Protein AF-A0A2T3LF68-F1 (afdb_monomer)

InterPro domains:
  IPR001387 Cro/C1-type, helix-turn-helix domain [PF01381] (9-56)
  IPR001387 Cro/C1-type, helix-turn-helix domain [PS50943] (9-56)
  IPR001387 Cro/C1-type, helix-turn-helix domain [SM00530] (2-56)
  IPR001387 Cro/C1-type, helix-turn-helix domain [cd00093] (1-56)
  IPR010982 Lambda repressor-like, DNA-binding domain superfamily [G3DSA:1.10.260.40] (3-59)
  IPR010982 Lambda repressor-like, DNA-binding domain superfamily [SSF47413] (9-61)

pLDDT: mean 82.45, std 11.19, range [45.09, 90.69]

Sequence (69 aa):
MELLKELDKSMSRLEIAEKLNCKPAALSKWMNGKTKPSSKHILHLSQLIGVSAEDLLIDLYPEQSESKQ

Foldseek 3Di:
DVLLVVVVVVDPLVVLCVQLVHDSVVSVCCVVLNDPDDLSSLVSSCVVSVHDSVVVCCVNCVVVVPPDD

Nearest PDB structures (foldseek):
  6xgt-assembly1_E  TM=8.001E-01  e=2.287E-02  Thermomyces lanuginosus
  3vk0-assembly1_A  TM=7.904E-01  e=7.224E-02  Neisseria meningitidis MC58
  6jpi-assembly1_C  TM=7.540E-01  e=1.020E-01  Pseudomonas aeruginosa PAO1
  2eby-assembly1_B  TM=6.316E-01  e=5.419E-02  Escherichia coli
  4i6u-assembly1_A  TM=6.299E-01  e=2.154E-01  En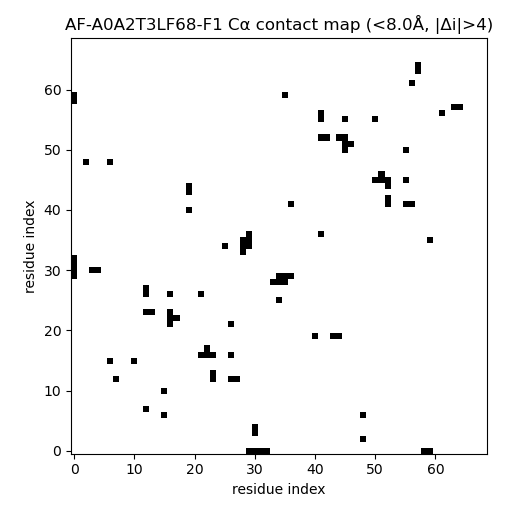terobacter sp. RFL1396

Mean predicted aligned error: 5.71 Å

Organism: NCBI:txid81447

Structure (mmCIF, N/CA/C/O backbone):
data_AF-A0A2T3LF68-F1
#
_entry.id   AF-A0A2T3LF68-F1
#
loop_
_atom_site.group_PDB
_atom_site.id
_atom_site.type_symbol
_atom_site.label_atom_id
_atom_site.label_alt_id
_atom_site.label_comp_id
_atom_site.label_asym_id
_atom_site.label_entity_id
_atom_site.label_seq_id
_atom_site.pdbx_PDB_ins_code
_atom_site.Cartn_x
_atom_site.Cartn_y
_atom_site.Cartn_z
_atom_site.occupancy
_atom_site.B_iso_or_equiv
_atom_site.auth_seq_id
_atom_site.auth_comp_id
_at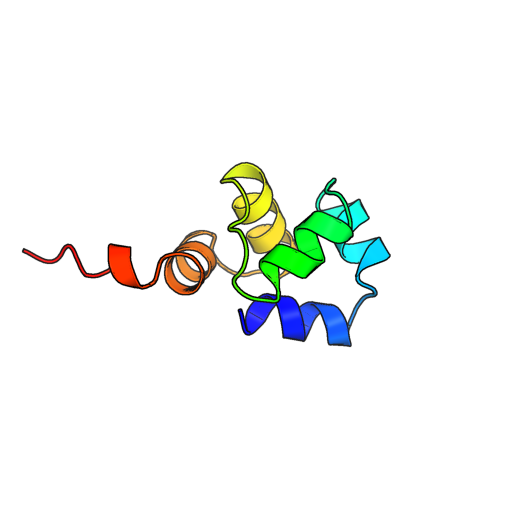om_site.auth_asym_id
_atom_site.auth_atom_id
_atom_site.pdbx_PDB_model_num
ATOM 1 N N . MET A 1 1 ? -9.289 -4.300 -7.431 1.00 65.44 1 MET A N 1
ATOM 2 C CA . MET A 1 1 ? -8.031 -3.491 -7.472 1.00 65.44 1 MET A CA 1
ATOM 3 C C . MET A 1 1 ? -8.261 -2.018 -7.798 1.00 65.44 1 MET A C 1
ATOM 5 O O . MET A 1 1 ? -7.353 -1.322 -8.252 1.00 65.44 1 MET A O 1
ATOM 9 N N . GLU A 1 2 ? -9.464 -1.515 -7.559 1.00 71.81 2 GLU A N 1
ATOM 10 C CA . GLU A 1 2 ? -9.791 -0.112 -7.811 1.00 71.81 2 GLU A CA 1
ATOM 11 C C . GLU A 1 2 ? -9.220 0.785 -6.701 1.00 71.81 2 GLU A C 1
ATOM 13 O O . GLU A 1 2 ? -8.601 1.808 -6.974 1.00 71.81 2 GLU A O 1
ATOM 18 N N . LEU A 1 3 ? -9.271 0.306 -5.454 1.00 77.38 3 LEU A N 1
ATOM 19 C CA . LEU A 1 3 ? -8.822 1.026 -4.256 1.00 77.38 3 LEU A CA 1
ATOM 20 C C . LEU A 1 3 ? -7.332 1.409 -4.284 1.00 77.38 3 LEU A C 1
ATOM 22 O O . LEU A 1 3 ? -6.951 2.521 -3.930 1.00 77.38 3 LEU A O 1
ATOM 26 N N . LEU A 1 4 ? -6.471 0.502 -4.752 1.00 77.88 4 LEU A N 1
ATOM 27 C CA . LEU A 1 4 ? -5.033 0.763 -4.887 1.00 77.88 4 LEU A CA 1
ATOM 28 C C . LEU A 1 4 ? -4.713 1.754 -6.015 1.00 77.88 4 LEU A C 1
ATOM 30 O O . LEU A 1 4 ? -3.713 2.463 -5.937 1.00 77.88 4 LEU A O 1
ATOM 34 N N . LYS A 1 5 ? -5.549 1.814 -7.058 1.00 80.75 5 LYS A N 1
ATOM 35 C CA . LYS A 1 5 ? -5.399 2.790 -8.144 1.00 80.75 5 LYS A CA 1
ATOM 36 C C . LYS A 1 5 ? -5.816 4.190 -7.702 1.00 80.75 5 LYS A C 1
ATOM 38 O O . LYS A 1 5 ? -5.208 5.154 -8.147 1.00 80.75 5 LYS A O 1
ATOM 43 N N . GLU A 1 6 ? -6.793 4.309 -6.804 1.00 83.69 6 GLU A N 1
ATOM 44 C CA . GLU A 1 6 ? -7.141 5.602 -6.200 1.00 83.69 6 GLU A CA 1
ATOM 45 C C . GLU A 1 6 ? -6.002 6.157 -5.334 1.00 83.69 6 GLU A C 1
ATOM 47 O O . GLU A 1 6 ? -5.720 7.355 -5.384 1.00 83.69 6 GLU A O 1
ATOM 52 N N . LEU A 1 7 ? -5.267 5.296 -4.616 1.00 81.19 7 LEU A N 1
ATOM 53 C CA . LEU A 1 7 ? -4.061 5.723 -3.896 1.00 81.19 7 LEU A CA 1
ATOM 54 C C . LEU A 1 7 ? -2.967 6.249 -4.838 1.00 81.19 7 LEU A C 1
ATOM 56 O O . LEU A 1 7 ? -2.339 7.253 -4.513 1.00 81.19 7 LEU A O 1
ATOM 60 N N . ASP A 1 8 ? -2.765 5.618 -6.000 1.00 82.00 8 ASP A N 1
ATOM 61 C CA . ASP A 1 8 ? -1.758 6.026 -7.001 1.00 82.00 8 ASP A CA 1
ATOM 62 C C . ASP A 1 8 ? -2.017 7.433 -7.576 1.00 82.00 8 ASP A C 1
ATOM 64 O O . ASP A 1 8 ? -1.092 8.097 -8.037 1.00 82.00 8 ASP A O 1
ATOM 68 N N . LYS A 1 9 ? -3.266 7.922 -7.511 1.00 84.81 9 LYS A N 1
ATOM 69 C CA . LYS A 1 9 ? -3.618 9.300 -7.898 1.00 84.81 9 LYS A CA 1
ATOM 70 C C . LYS A 1 9 ? -3.208 10.340 -6.856 1.00 84.81 9 LYS A C 1
ATOM 72 O O . LYS A 1 9 ? -2.978 11.490 -7.218 1.00 84.81 9 LYS A O 1
ATOM 77 N N . SER A 1 10 ? -3.160 9.957 -5.579 1.00 85.50 10 SER A N 1
ATOM 78 C CA . SER A 1 10 ? -2.857 10.869 -4.465 1.00 85.50 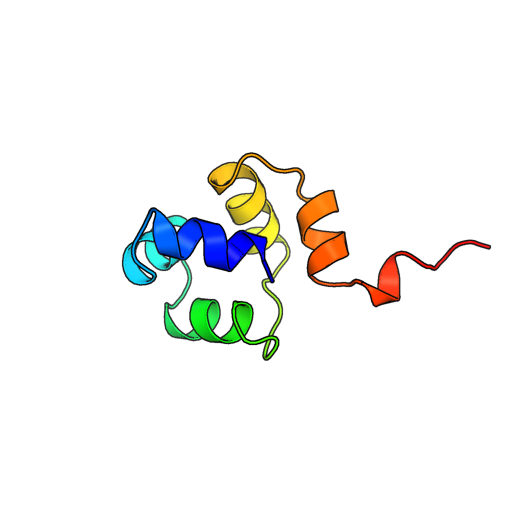10 SER A CA 1
ATOM 79 C C . SER A 1 10 ? -1.405 10.783 -3.995 1.00 85.50 10 SER A C 1
ATOM 81 O O . SER A 1 10 ? -0.875 11.760 -3.474 1.00 85.50 10 SER A O 1
ATOM 83 N N . MET A 1 11 ? -0.759 9.625 -4.146 1.00 86.56 11 MET A N 1
ATOM 84 C CA . MET A 1 11 ? 0.598 9.357 -3.668 1.00 86.56 11 MET A CA 1
ATOM 85 C C . MET A 1 11 ? 1.381 8.527 -4.679 1.00 86.56 11 MET A C 1
ATOM 87 O O . MET A 1 11 ? 0.815 7.706 -5.401 1.00 86.56 11 MET A O 1
ATOM 91 N N . SER A 1 12 ? 2.705 8.672 -4.694 1.00 89.06 12 SER A N 1
ATOM 92 C CA . SER A 1 12 ? 3.535 7.839 -5.562 1.00 89.06 12 SER A CA 1
ATOM 93 C C . SER A 1 12 ? 3.605 6.388 -5.066 1.00 89.06 12 SER A C 1
ATOM 95 O O . SER A 1 12 ? 3.589 6.103 -3.868 1.00 89.06 12 SER A O 1
ATOM 97 N N . ARG A 1 13 ? 3.777 5.432 -5.991 1.00 83.19 13 ARG A N 1
ATOM 98 C CA . ARG A 1 13 ? 3.971 4.000 -5.662 1.00 83.19 13 ARG A CA 1
ATOM 99 C C . ARG A 1 13 ? 5.113 3.749 -4.687 1.00 83.19 13 ARG A C 1
ATOM 101 O O . ARG A 1 13 ? 5.078 2.761 -3.958 1.00 83.19 13 ARG A O 1
ATOM 108 N N . LEU A 1 14 ? 6.134 4.602 -4.715 1.00 88.75 14 LEU A N 1
ATOM 109 C CA . LEU A 1 14 ? 7.281 4.494 -3.826 1.00 88.75 14 LEU A CA 1
ATOM 110 C C . LEU A 1 14 ? 6.869 4.842 -2.393 1.00 88.75 14 LEU A C 1
ATOM 112 O O . LEU A 1 14 ? 7.070 4.028 -1.500 1.00 88.75 14 LEU A O 1
ATOM 116 N N . GLU A 1 15 ? 6.166 5.959 -2.207 1.00 89.94 15 GLU A N 1
ATOM 117 C CA . GLU A 1 15 ? 5.638 6.368 -0.902 1.00 89.94 15 GLU A CA 1
ATOM 118 C C . GLU A 1 15 ? 4.619 5.373 -0.343 1.00 89.94 15 GLU A C 1
ATOM 120 O O . GLU A 1 15 ? 4.642 5.057 0.847 1.00 89.94 15 GLU A O 1
ATOM 125 N N . ILE A 1 16 ? 3.729 4.843 -1.189 1.00 88.81 16 ILE A N 1
ATOM 126 C CA . ILE A 1 16 ? 2.761 3.819 -0.774 1.00 88.81 16 ILE A CA 1
ATOM 127 C C . ILE A 1 16 ? 3.508 2.565 -0.308 1.00 88.81 16 ILE A C 1
ATOM 129 O O . ILE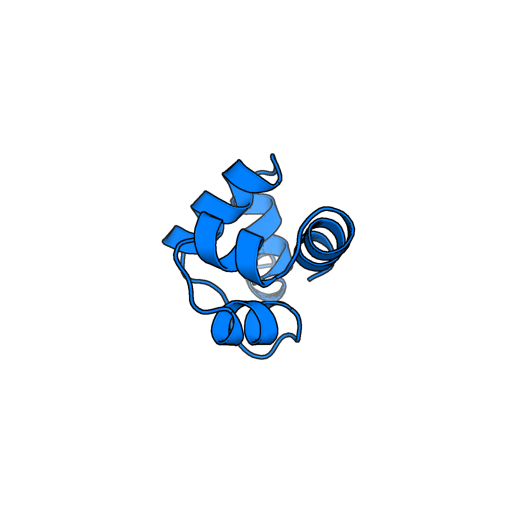 A 1 16 ? 3.187 2.004 0.739 1.00 88.81 16 ILE A O 1
ATOM 133 N N . ALA A 1 17 ? 4.527 2.130 -1.053 1.00 89.75 17 ALA A N 1
ATOM 134 C CA . ALA A 1 17 ? 5.330 0.971 -0.687 1.00 89.75 17 ALA A CA 1
ATOM 135 C C . ALA A 1 17 ? 6.104 1.193 0.623 1.00 89.75 17 ALA A C 1
ATOM 137 O O . ALA A 1 17 ? 6.127 0.298 1.465 1.00 89.75 17 ALA A O 1
ATOM 138 N N . GLU A 1 18 ? 6.663 2.386 0.838 1.00 90.62 18 GLU A N 1
ATOM 139 C CA . GLU A 1 18 ? 7.323 2.752 2.096 1.00 90.62 18 GLU A CA 1
ATOM 140 C C . GLU A 1 18 ? 6.347 2.746 3.276 1.00 90.62 18 GLU A C 1
ATOM 142 O O . GLU A 1 18 ? 6.622 2.112 4.296 1.00 90.62 18 GLU A O 1
ATOM 147 N N . LYS A 1 19 ? 5.164 3.354 3.125 1.00 88.50 19 LYS A N 1
ATOM 148 C CA . LYS A 1 19 ? 4.114 3.351 4.158 1.00 88.50 19 LYS A CA 1
ATOM 149 C C . LYS A 1 19 ? 3.629 1.944 4.497 1.00 88.50 19 LYS A C 1
ATOM 151 O O . LYS A 1 19 ? 3.365 1.643 5.657 1.00 88.50 19 LYS A O 1
ATOM 156 N N . LEU A 1 20 ? 3.530 1.071 3.498 1.00 87.56 20 LEU A N 1
ATOM 157 C CA . LEU A 1 20 ? 3.136 -0.326 3.680 1.00 87.56 20 LEU A CA 1
ATOM 158 C C . LEU A 1 20 ? 4.300 -1.226 4.112 1.00 87.56 20 LEU A C 1
ATOM 160 O O . LEU A 1 20 ? 4.072 -2.405 4.393 1.00 87.56 20 LEU A O 1
ATOM 164 N N . ASN A 1 21 ? 5.520 -0.685 4.181 1.00 89.44 21 ASN A N 1
ATOM 165 C CA . ASN A 1 21 ? 6.764 -1.411 4.415 1.00 89.44 21 ASN A CA 1
ATOM 166 C C . ASN A 1 21 ? 6.903 -2.635 3.489 1.00 89.44 21 ASN A C 1
ATOM 168 O O . ASN A 1 21 ? 7.196 -3.756 3.916 1.00 89.44 21 ASN A O 1
ATOM 172 N N . CYS A 1 22 ? 6.625 -2.424 2.203 1.00 88.94 22 CYS A N 1
ATOM 173 C CA . CYS A 1 22 ? 6.695 -3.438 1.164 1.00 88.94 22 CYS A CA 1
ATOM 174 C C . CYS A 1 22 ? 7.593 -2.980 0.007 1.00 88.94 22 CYS A C 1
ATOM 176 O O . CYS A 1 22 ? 8.003 -1.827 -0.095 1.00 88.94 22 CYS A O 1
ATOM 178 N N . LYS A 1 23 ? 7.935 -3.905 -0.895 1.00 90.69 23 LYS A N 1
ATOM 179 C CA . LYS A 1 23 ? 8.707 -3.558 -2.096 1.00 90.69 23 LYS A CA 1
ATOM 180 C C . LYS A 1 23 ? 7.777 -2.911 -3.136 1.00 90.69 23 LYS A C 1
ATOM 182 O O . LYS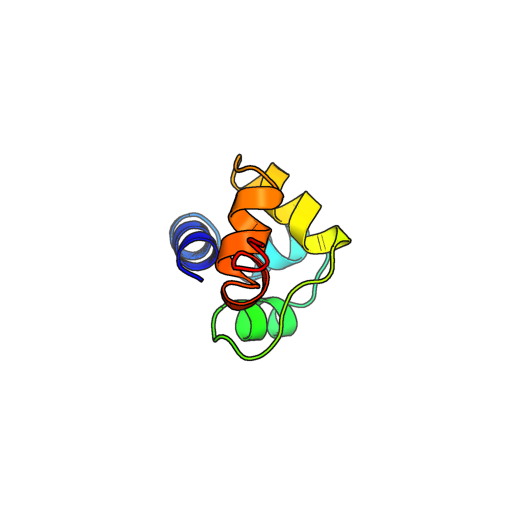 A 1 23 ? 6.727 -3.496 -3.407 1.00 90.69 23 LYS A O 1
ATOM 187 N N . PRO A 1 24 ? 8.185 -1.839 -3.844 1.00 87.69 24 PRO A N 1
ATOM 188 C CA . PRO A 1 24 ? 7.390 -1.250 -4.935 1.00 87.69 24 PRO A CA 1
ATOM 189 C C . PRO A 1 24 ? 7.009 -2.266 -6.025 1.00 87.69 24 PRO A C 1
ATOM 191 O O . PRO A 1 24 ? 5.925 -2.222 -6.604 1.00 87.69 24 PRO A O 1
ATOM 194 N N . ALA A 1 25 ? 7.880 -3.252 -6.264 1.00 89.94 25 ALA A N 1
ATOM 195 C CA . ALA A 1 25 ? 7.604 -4.361 -7.171 1.00 89.94 25 ALA A CA 1
ATOM 196 C C . ALA A 1 25 ? 6.456 -5.270 -6.688 1.00 89.94 25 ALA A C 1
ATOM 198 O O . ALA A 1 25 ? 5.724 -5.810 -7.515 1.00 89.94 25 ALA A O 1
ATOM 199 N N . ALA A 1 26 ? 6.288 -5.453 -5.373 1.00 90.31 26 ALA A N 1
ATOM 200 C CA . ALA A 1 26 ? 5.158 -6.189 -4.809 1.00 90.31 26 ALA A CA 1
ATOM 201 C C . ALA A 1 26 ? 3.860 -5.395 -4.987 1.00 90.31 26 ALA A C 1
ATOM 203 O O . ALA A 1 26 ? 2.894 -5.944 -5.511 1.00 90.31 26 ALA A O 1
ATOM 204 N N . LEU A 1 27 ? 3.887 -4.093 -4.679 1.00 89.06 27 LEU A N 1
ATOM 205 C CA . LEU A 1 27 ? 2.758 -3.186 -4.892 1.00 89.06 27 LEU A CA 1
ATOM 206 C C . LEU A 1 27 ? 2.271 -3.217 -6.348 1.00 89.06 27 LEU A C 1
ATOM 208 O O . LEU A 1 27 ? 1.090 -3.419 -6.603 1.00 89.06 27 LEU A O 1
ATOM 212 N N . SER A 1 28 ? 3.186 -3.139 -7.318 1.00 88.25 28 SER A N 1
ATOM 213 C CA . SER A 1 28 ? 2.841 -3.230 -8.744 1.00 88.25 28 SER A CA 1
ATOM 214 C C . SER A 1 28 ? 2.148 -4.551 -9.106 1.00 88.25 28 SER A C 1
ATOM 216 O O . SER A 1 28 ? 1.189 -4.573 -9.880 1.00 88.25 28 SER A O 1
ATOM 218 N N . LYS A 1 29 ? 2.569 -5.678 -8.520 1.00 89.50 29 LYS A N 1
ATOM 219 C CA . LYS A 1 29 ? 1.882 -6.962 -8.730 1.00 89.50 29 LYS A CA 1
ATOM 220 C C . LYS A 1 29 ? 0.489 -6.969 -8.091 1.00 89.50 29 LYS A C 1
ATOM 222 O O . LYS A 1 29 ? -0.432 -7.512 -8.698 1.00 89.50 29 LYS A O 1
ATOM 227 N N . TRP A 1 30 ? 0.328 -6.336 -6.928 1.00 88.94 30 TRP A N 1
ATOM 228 C CA . TRP A 1 30 ? -0.963 -6.116 -6.262 1.00 88.94 30 TRP A CA 1
ATOM 229 C C . TRP A 1 30 ? -1.847 -5.063 -6.932 1.00 88.94 30 TRP A C 1
ATOM 231 O O . TRP A 1 30 ? -2.962 -4.874 -6.482 1.00 88.94 30 TRP A O 1
ATOM 241 N N . MET A 1 31 ? -1.385 -4.349 -7.956 1.00 83.94 31 MET A N 1
ATOM 242 C CA . MET A 1 31 ? -2.223 -3.439 -8.757 1.00 83.94 31 MET A CA 1
ATOM 243 C C . MET A 1 31 ? -2.662 -4.063 -10.085 1.00 83.94 31 MET A C 1
ATOM 245 O O . MET A 1 31 ? -3.600 -3.589 -10.723 1.00 83.94 31 MET A O 1
ATOM 249 N N . ASN A 1 32 ? -1.998 -5.150 -10.484 1.00 85.12 32 ASN A N 1
ATOM 250 C CA . ASN A 1 32 ? -2.197 -5.833 -11.762 1.00 85.12 32 ASN A CA 1
ATOM 251 C C . ASN A 1 32 ? -2.830 -7.228 -11.637 1.00 85.12 32 ASN A C 1
ATOM 253 O O . ASN A 1 32 ? -2.750 -8.025 -12.565 1.00 85.12 32 ASN A O 1
ATOM 257 N N . GLY A 1 33 ? -3.370 -7.592 -10.480 1.00 83.25 33 GLY A N 1
ATOM 258 C CA . GLY A 1 33 ? -3.992 -8.904 -10.254 1.00 83.25 33 GLY A CA 1
ATOM 259 C C . GLY A 1 33 ? -3.004 -10.040 -10.010 1.00 83.25 33 GLY A C 1
ATOM 260 O O . GLY A 1 33 ? -3.420 -11.144 -9.686 1.00 83.25 33 GLY A O 1
ATOM 261 N N . LYS A 1 34 ? -1.695 -9.803 -10.164 1.00 85.06 34 LYS A N 1
ATOM 262 C CA . LYS A 1 34 ? -0.701 -10.882 -10.287 1.00 85.06 34 LYS A CA 1
ATOM 263 C C . LYS A 1 34 ? -0.414 -11.606 -8.978 1.00 85.06 34 LYS A C 1
ATOM 265 O O . LYS A 1 34 ? -0.087 -12.786 -8.994 1.00 85.06 34 LYS A O 1
ATOM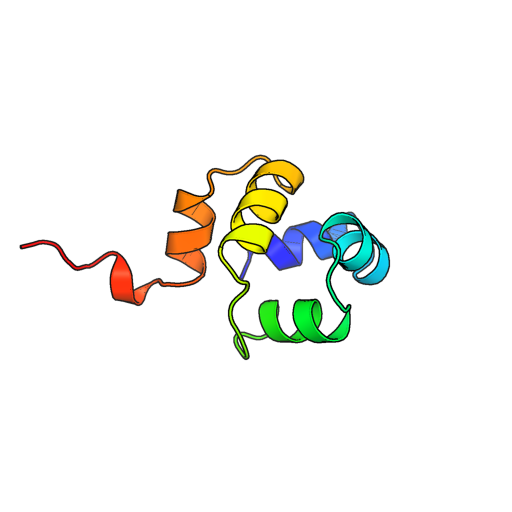 270 N N . THR A 1 35 ? -0.467 -10.895 -7.858 1.00 86.94 35 THR A N 1
ATOM 271 C CA . THR A 1 35 ? -0.283 -11.472 -6.520 1.00 86.94 35 THR A CA 1
ATOM 272 C C . THR A 1 35 ? -1.164 -10.740 -5.528 1.00 86.94 35 THR A C 1
ATOM 274 O O . THR A 1 35 ? -1.470 -9.567 -5.740 1.00 86.94 35 THR A O 1
ATOM 277 N N . LYS A 1 36 ? -1.505 -11.400 -4.423 1.00 85.19 36 LYS A N 1
ATOM 278 C CA . LYS A 1 36 ? -2.282 -10.797 -3.340 1.00 85.19 36 LYS A CA 1
ATOM 279 C C . LYS A 1 36 ? -1.365 -10.335 -2.196 1.00 85.19 36 LYS A C 1
ATOM 281 O O . LYS A 1 36 ? -0.334 -10.971 -1.955 1.00 85.19 36 LYS A O 1
ATOM 286 N N . PRO A 1 37 ? -1.692 -9.227 -1.514 1.00 88.06 37 PRO A N 1
ATOM 287 C CA . PRO A 1 37 ? -1.007 -8.824 -0.293 1.00 88.06 37 PRO A CA 1
ATOM 288 C C . PRO A 1 37 ? -1.282 -9.822 0.842 1.00 88.06 37 PRO A C 1
ATOM 290 O O . PRO A 1 37 ? -2.299 -10.513 0.855 1.00 88.06 37 PRO A O 1
ATOM 293 N N . SER A 1 38 ? -0.364 -9.896 1.807 1.00 88.62 38 SER A N 1
ATOM 294 C CA . SER A 1 38 ? -0.572 -10.689 3.027 1.00 88.62 38 SER A CA 1
ATOM 295 C C . SER A 1 38 ? -1.479 -9.961 4.020 1.00 88.62 38 SER A C 1
ATOM 297 O O . SER A 1 38 ? -1.611 -8.739 3.954 1.00 88.62 38 SER A O 1
ATOM 299 N N . SER A 1 39 ? -2.034 -10.681 4.999 1.00 87.25 39 SER A N 1
ATOM 300 C CA . SER A 1 39 ? -2.952 -10.132 6.012 1.00 87.25 39 SER A CA 1
ATOM 301 C C . SER A 1 39 ? -2.408 -8.886 6.723 1.00 87.25 39 SER A C 1
ATOM 303 O O . SER A 1 39 ? -3.149 -7.942 6.973 1.00 87.25 39 SER A O 1
ATOM 305 N N . LYS A 1 40 ? -1.090 -8.828 6.969 1.00 89.00 40 LYS A N 1
ATOM 306 C CA . LYS A 1 40 ? -0.423 -7.645 7.540 1.00 89.00 40 LYS A CA 1
ATOM 307 C C . LYS A 1 40 ? -0.537 -6.415 6.633 1.00 89.00 40 LYS A C 1
ATOM 309 O O . LYS A 1 40 ? -0.856 -5.329 7.099 1.00 89.00 40 LYS A O 1
ATOM 314 N N . HIS A 1 41 ? -0.282 -6.587 5.338 1.00 89.19 41 HIS A N 1
ATOM 315 C CA . HIS A 1 41 ? -0.377 -5.497 4.368 1.00 89.19 41 HIS A CA 1
ATOM 316 C C . HIS A 1 41 ? -1.826 -5.075 4.133 1.00 89.19 41 HIS A C 1
ATOM 318 O O . HIS A 1 41 ? -2.070 -3.896 3.919 1.00 89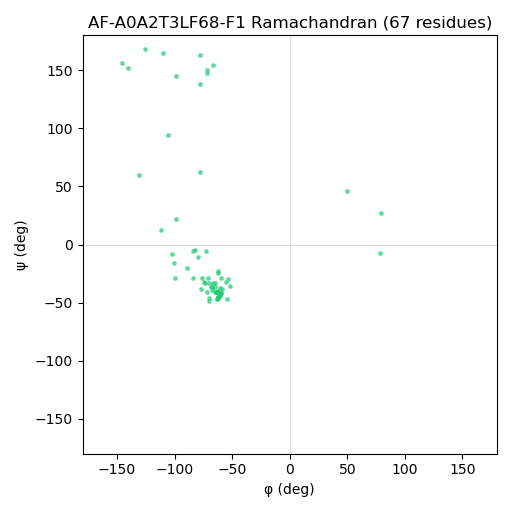.19 41 HIS A O 1
ATOM 324 N N . ILE A 1 42 ? -2.779 -6.008 4.208 1.00 89.31 42 ILE A N 1
ATOM 325 C CA . ILE A 1 42 ? -4.214 -5.710 4.116 1.00 89.31 42 ILE A CA 1
ATOM 326 C C . ILE A 1 42 ? -4.641 -4.800 5.269 1.00 89.31 42 ILE A C 1
ATOM 328 O O . ILE A 1 42 ? -5.288 -3.789 5.027 1.00 89.31 42 ILE A O 1
ATOM 332 N N . LEU A 1 43 ? -4.212 -5.098 6.498 1.00 89.31 43 LEU A N 1
ATOM 333 C CA . LEU A 1 43 ? -4.504 -4.256 7.659 1.00 89.31 43 LEU A CA 1
ATOM 334 C C . LEU A 1 43 ? -3.880 -2.855 7.532 1.00 89.31 43 LEU A C 1
ATOM 336 O O . LEU A 1 43 ? -4.516 -1.854 7.840 1.00 89.31 43 LEU A O 1
ATOM 340 N N . HIS A 1 44 ? -2.644 -2.759 7.037 1.00 89.62 44 HIS A N 1
ATOM 341 C CA . HIS A 1 44 ? -2.023 -1.455 6.789 1.00 89.62 44 HIS A CA 1
ATOM 342 C C . HIS A 1 44 ? -2.710 -0.684 5.656 1.00 89.62 44 HIS A C 1
ATOM 344 O O . HIS A 1 44 ? -2.887 0.524 5.767 1.00 89.62 44 HIS A O 1
ATOM 350 N N . LEU A 1 45 ? -3.120 -1.363 4.580 1.00 88.12 45 LEU A N 1
ATOM 351 C CA . LEU A 1 45 ? -3.900 -0.760 3.498 1.00 88.12 45 LEU A CA 1
ATOM 352 C C . LEU A 1 45 ? -5.233 -0.229 4.026 1.00 88.12 45 LEU A C 1
ATOM 354 O O . LEU A 1 45 ? -5.605 0.892 3.700 1.00 88.12 45 LEU A O 1
ATOM 358 N N . SER A 1 46 ? -5.918 -0.997 4.875 1.00 90.00 46 SER A N 1
ATOM 359 C CA . SER A 1 46 ? -7.207 -0.607 5.448 1.00 90.00 46 SER A CA 1
ATOM 360 C C . SER A 1 46 ? -7.070 0.683 6.259 1.00 90.00 46 SER A C 1
ATOM 362 O O . SER A 1 46 ? -7.828 1.629 6.065 1.00 90.00 46 SER A O 1
ATOM 364 N N . GLN A 1 47 ? -6.020 0.779 7.077 1.00 89.50 47 GLN A N 1
ATOM 365 C CA . GLN A 1 47 ? -5.692 1.981 7.845 1.00 89.50 47 GLN A CA 1
ATOM 366 C C . GLN A 1 47 ? -5.256 3.159 6.965 1.00 89.50 47 GLN A C 1
ATOM 368 O O . GLN A 1 47 ? -5.588 4.300 7.271 1.00 89.50 47 GLN A O 1
ATOM 373 N N . LEU A 1 48 ? -4.520 2.898 5.882 1.00 87.00 48 LEU A N 1
ATOM 374 C CA . LEU A 1 48 ? -4.004 3.936 4.990 1.00 87.00 48 LEU A CA 1
ATOM 375 C C . LEU A 1 48 ? -5.107 4.580 4.140 1.00 87.00 48 LEU A C 1
ATOM 377 O O . LEU A 1 48 ? -5.083 5.788 3.928 1.00 87.00 48 LEU A O 1
ATOM 381 N N . ILE A 1 49 ? -6.044 3.773 3.641 1.00 84.12 49 ILE A N 1
ATOM 382 C CA . ILE A 1 49 ? -7.139 4.224 2.769 1.00 84.12 49 ILE A CA 1
ATOM 383 C C . ILE A 1 49 ? -8.362 4.646 3.604 1.00 84.12 49 ILE A C 1
ATOM 385 O O . ILE A 1 49 ? -9.213 5.387 3.123 1.00 84.12 49 ILE A O 1
ATOM 389 N N . GLY A 1 50 ? -8.452 4.195 4.860 1.00 86.81 50 GLY A N 1
ATOM 390 C CA . GLY A 1 50 ? -9.596 4.451 5.736 1.00 86.81 50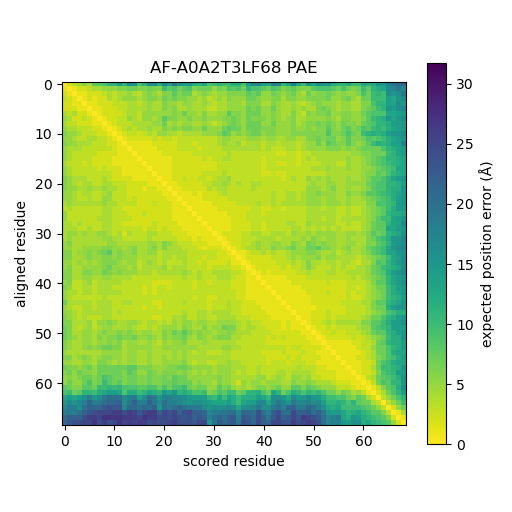 GLY A CA 1
ATOM 391 C C . GLY A 1 50 ? -10.799 3.547 5.448 1.00 86.81 50 GLY A C 1
ATOM 392 O O . GLY A 1 50 ? -11.932 3.944 5.696 1.00 86.81 50 GLY A O 1
ATOM 393 N N . VAL A 1 51 ? -10.560 2.346 4.915 1.00 87.75 51 VAL A N 1
ATOM 394 C CA . VAL A 1 51 ? -11.592 1.332 4.624 1.00 87.75 51 VAL A CA 1
ATOM 395 C C . VAL A 1 51 ? -11.457 0.144 5.574 1.00 87.75 51 VAL A C 1
ATOM 397 O O . VAL A 1 51 ? -10.416 -0.029 6.213 1.00 87.75 51 VAL A O 1
ATOM 400 N N . SER A 1 52 ? -12.478 -0.708 5.666 1.00 89.38 52 SER A N 1
ATOM 401 C CA . SER A 1 52 ? -12.388 -1.918 6.485 1.00 89.38 52 SER A CA 1
ATOM 402 C C . SER A 1 52 ? -11.460 -2.942 5.833 1.00 89.38 52 SER A C 1
ATOM 404 O O . SER A 1 52 ? -11.395 -3.072 4.610 1.00 89.38 52 SER A O 1
ATOM 406 N N . ALA A 1 53 ? -10.754 -3.726 6.651 1.00 87.88 53 ALA A N 1
ATOM 407 C CA . ALA A 1 53 ? -9.962 -4.845 6.139 1.00 87.88 53 ALA A CA 1
ATOM 408 C C . ALA A 1 53 ? -10.842 -5.873 5.401 1.00 87.88 53 ALA A C 1
ATOM 410 O O . ALA A 1 53 ? -10.375 -6.511 4.463 1.00 87.88 53 ALA A O 1
ATOM 411 N N . GLU A 1 54 ? -12.114 -5.987 5.793 1.00 86.25 54 GLU A N 1
ATOM 412 C CA . GLU A 1 54 ? -13.129 -6.812 5.133 1.00 86.25 54 GLU A CA 1
ATOM 413 C C . GLU A 1 54 ? -13.415 -6.353 3.699 1.00 86.25 54 GLU A C 1
ATOM 415 O O . GLU A 1 54 ? -13.352 -7.171 2.786 1.00 86.25 54 GLU A O 1
ATOM 420 N N . ASP A 1 55 ? -13.607 -5.048 3.473 1.00 87.25 55 ASP A N 1
ATOM 421 C CA . ASP A 1 55 ? -13.829 -4.490 2.130 1.00 87.25 55 ASP A CA 1
ATOM 422 C C . ASP A 1 55 ? -12.641 -4.788 1.203 1.00 87.25 55 ASP A C 1
ATOM 424 O O . ASP A 1 55 ? -12.804 -5.205 0.054 1.00 87.25 55 ASP A O 1
ATOM 428 N N . LEU A 1 56 ? -11.418 -4.649 1.728 1.00 86.38 56 LEU A N 1
ATOM 429 C CA . LEU A 1 56 ? -10.198 -5.024 1.011 1.00 86.38 56 LEU A CA 1
ATOM 430 C C . LEU A 1 56 ? -10.127 -6.526 0.734 1.00 86.38 56 LEU A C 1
ATOM 432 O O . LEU A 1 56 ? -9.691 -6.926 -0.343 1.00 86.38 56 LEU A O 1
ATOM 436 N N . LEU A 1 57 ? -10.522 -7.370 1.687 1.00 85.69 57 LEU A N 1
ATOM 437 C CA . LEU A 1 57 ? -10.535 -8.820 1.502 1.00 85.69 57 LEU A CA 1
ATOM 438 C C . LEU A 1 57 ? -11.540 -9.239 0.433 1.00 85.69 57 LEU A C 1
ATOM 440 O O . LEU A 1 57 ? -11.188 -10.085 -0.382 1.00 85.69 57 LEU A O 1
ATOM 444 N N . ILE A 1 58 ? -12.724 -8.632 0.383 1.00 84.81 58 ILE A N 1
ATOM 445 C CA . ILE A 1 58 ? -13.734 -8.904 -0.649 1.00 84.81 58 ILE A CA 1
ATOM 446 C C . ILE A 1 58 ? -13.186 -8.543 -2.038 1.00 84.81 58 ILE A C 1
ATOM 448 O O . ILE A 1 58 ? -13.265 -9.357 -2.956 1.00 84.81 58 ILE A O 1
ATOM 452 N N . ASP A 1 59 ? -12.543 -7.380 -2.190 1.00 81.44 59 ASP A N 1
ATOM 453 C CA . ASP A 1 59 ? -11.936 -6.962 -3.469 1.00 81.44 59 ASP A CA 1
ATOM 454 C C . ASP A 1 59 ? -10.741 -7.850 -3.877 1.00 81.44 59 ASP A C 1
ATOM 456 O O . ASP A 1 59 ? -10.505 -8.100 -5.062 1.00 81.44 59 ASP A O 1
ATOM 460 N N . LEU A 1 60 ? -9.973 -8.355 -2.906 1.00 80.81 60 LEU A N 1
ATOM 461 C CA . LEU A 1 60 ? -8.807 -9.213 -3.147 1.00 80.81 60 LEU A CA 1
ATOM 462 C C . LEU A 1 60 ? -9.169 -10.692 -3.324 1.00 80.81 60 LEU A C 1
ATOM 464 O O . LEU A 1 60 ? -8.441 -11.424 -4.000 1.00 80.81 60 LEU A O 1
ATOM 468 N N . TYR A 1 61 ? -10.249 -11.158 -2.709 1.00 79.81 61 TYR A N 1
ATOM 469 C CA . TYR A 1 61 ? -10.718 -12.544 -2.688 1.00 79.81 61 TYR A CA 1
ATOM 470 C C . TYR A 1 61 ? -12.210 -12.619 -3.047 1.00 79.81 61 TYR A C 1
ATOM 472 O O . TYR A 1 61 ? -12.998 -13.145 -2.261 1.00 79.81 61 TYR A O 1
ATOM 480 N N . PRO A 1 62 ? -12.597 -12.162 -4.253 1.00 69.44 62 PRO A N 1
ATOM 481 C CA . PRO A 1 62 ? -14.002 -12.116 -4.653 1.00 69.44 62 PRO A CA 1
ATOM 482 C C . PRO A 1 62 ? -14.657 -13.503 -4.702 1.00 69.44 62 PRO A C 1
ATOM 484 O O . PRO A 1 62 ? -15.856 -13.616 -4.519 1.00 69.44 62 PRO A O 1
ATOM 487 N N . GLU A 1 63 ? -13.880 -14.575 -4.889 1.00 66.25 63 GLU A N 1
ATOM 488 C CA . GLU A 1 63 ? -14.414 -15.947 -4.932 1.00 66.25 63 GLU A CA 1
ATOM 489 C C . GLU A 1 63 ? -14.602 -16.590 -3.547 1.00 66.25 63 GLU A C 1
ATOM 491 O O . GLU A 1 63 ? -15.101 -17.706 -3.443 1.00 66.25 63 GLU A O 1
ATOM 496 N N . GLN A 1 64 ? -14.183 -15.926 -2.464 1.00 57.44 64 GLN A N 1
ATOM 497 C CA . GLN A 1 64 ? -14.314 -16.461 -1.099 1.00 57.44 64 GLN A CA 1
ATOM 498 C C . GLN A 1 64 ? -15.482 -15.836 -0.325 1.00 57.44 64 GLN A C 1
ATOM 500 O O . GLN A 1 64 ? -15.825 -16.324 0.750 1.00 57.44 64 GLN A O 1
ATOM 505 N N . SER A 1 65 ? -16.126 -14.799 -0.869 1.00 54.81 65 SER A N 1
ATOM 506 C CA . SER A 1 65 ? -17.313 -14.167 -0.281 1.00 54.81 65 SER A CA 1
ATOM 507 C C . SER A 1 65 ? -18.616 -14.937 -0.548 1.00 54.81 65 SER A C 1
ATOM 509 O O . SER A 1 65 ? -19.616 -14.664 0.111 1.00 54.81 65 SER A O 1
ATOM 511 N N . GLU A 1 66 ? -18.614 -15.938 -1.437 1.00 50.16 66 GLU A N 1
ATOM 512 C CA . GLU A 1 66 ? -19.791 -16.765 -1.766 1.00 50.16 66 GLU A CA 1
ATOM 513 C C . GLU A 1 66 ? -19.847 -18.125 -1.049 1.00 50.16 66 GLU A C 1
ATOM 515 O O . GLU A 1 66 ? -20.594 -19.013 -1.449 1.00 50.16 66 GLU A O 1
ATOM 520 N N . SER A 1 67 ? -19.159 -18.303 0.084 1.00 48.44 67 SER A N 1
ATOM 521 C CA . SER A 1 67 ? -19.505 -19.408 0.999 1.00 48.44 67 SER A CA 1
ATOM 522 C C . SER A 1 67 ? -20.750 -19.053 1.815 1.00 48.44 67 SER A C 1
ATOM 524 O O . SER A 1 67 ? -20.715 -18.935 3.038 1.00 48.44 67 SER A O 1
ATOM 526 N N . LYS A 1 68 ? -21.866 -18.848 1.114 1.00 48.41 68 LYS A N 1
ATOM 527 C CA . LYS A 1 68 ? -23.202 -18.863 1.691 1.00 48.41 68 LYS A CA 1
ATOM 528 C C . LYS A 1 68 ? -23.861 -20.164 1.252 1.00 48.41 68 LYS A C 1
ATOM 530 O O . LYS A 1 68 ? -24.426 -20.221 0.167 1.00 48.41 68 LYS A O 1
ATOM 535 N N . GLN A 1 69 ? -23.747 -21.178 2.110 1.00 45.09 69 GLN A N 1
ATOM 536 C CA . GLN A 1 69 ? -24.809 -22.074 2.605 1.00 45.09 69 GLN A CA 1
ATOM 537 C C . GLN A 1 69 ? -24.232 -23.404 3.083 1.00 45.09 69 GLN A C 1
ATOM 539 O O . GLN A 1 69 ? -23.444 -24.024 2.340 1.00 45.09 69 GLN A O 1
#

Solvent-accessible surface area (backbone atoms only — not comparable to full-atom values): 4150 Å² total; per-residue (Å²): 89,64,70,62,53,56,47,55,75,78,40,54,61,62,58,52,15,59,76,55,72,48,54,49,72,54,50,54,29,48,60,66,78,74,44,80,77,53,73,71,45,41,50,47,48,15,65,72,74,71,48,55,49,64,61,52,44,43,61,74,38,64,84,68,73,68,8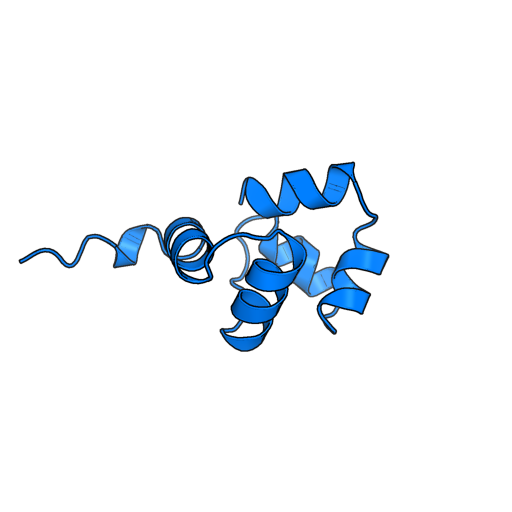2,78,130

Secondary structure (DSSP, 8-state):
-HHHHHHHHHS-HHHHHHHTTS-HHHHHHTTTTS-PPPHHHHHHHHHHHT--HHHHHHHH-TTTTT---

Radius of gyration: 11.99 Å; Cα contacts (8 Å, |Δi|>4): 49; chains: 1; bounding box: 34×33×20 Å